Protein AF-A0A3F2RIW7-F1 (afdb_monomer)

Organism: NCBI:txid325452

Structure (mmCIF, N/CA/C/O backbone):
data_AF-A0A3F2RIW7-F1
#
_entry.id   AF-A0A3F2RIW7-F1
#
loop_
_atom_site.group_PDB
_atom_site.id
_atom_site.type_symbol
_atom_site.label_atom_id
_atom_site.label_alt_id
_atom_site.label_comp_id
_atom_site.label_asym_id
_atom_site.label_entity_id
_atom_site.label_seq_id
_atom_site.pdbx_PDB_ins_code
_atom_site.Cartn_x
_atom_site.Cartn_y
_atom_site.Cartn_z
_atom_site.occupancy
_atom_site.B_iso_or_equiv
_atom_site.auth_seq_id
_atom_site.auth_comp_id
_atom_site.auth_asym_id
_atom_site.auth_atom_id
_atom_site.pdbx_PDB_model_num
ATOM 1 N N . MET A 1 1 ? 2.172 9.111 -13.128 1.00 48.22 1 MET A N 1
ATOM 2 C CA . MET A 1 1 ? 3.195 8.262 -13.789 1.00 48.22 1 MET A CA 1
ATOM 3 C C . MET A 1 1 ? 4.403 8.129 -12.862 1.00 48.22 1 MET A C 1
ATOM 5 O O . MET A 1 1 ? 5.043 9.140 -12.572 1.00 48.22 1 MET A O 1
ATOM 9 N N . LEU A 1 2 ? 4.652 6.914 -12.358 1.00 62.09 2 LEU A N 1
ATOM 10 C CA . LEU A 1 2 ? 5.821 6.535 -11.547 1.00 62.09 2 LEU A CA 1
ATOM 11 C C . LEU A 1 2 ? 7.125 6.815 -12.319 1.00 62.09 2 LEU A C 1
ATOM 13 O O . LEU A 1 2 ? 7.315 6.278 -13.413 1.00 62.09 2 LEU A O 1
ATOM 17 N N . ALA A 1 3 ? 8.012 7.653 -11.780 1.00 77.06 3 ALA A N 1
ATOM 18 C CA . ALA A 1 3 ? 9.343 7.867 -12.361 1.00 77.06 3 ALA A CA 1
ATOM 19 C C . ALA A 1 3 ? 10.315 6.782 -11.862 1.00 77.06 3 ALA A C 1
ATOM 21 O O . ALA A 1 3 ? 10.030 6.106 -10.877 1.00 77.06 3 ALA A O 1
ATOM 22 N N . THR A 1 4 ? 11.472 6.592 -12.499 1.00 77.19 4 THR A N 1
ATOM 23 C CA . THR A 1 4 ? 12.489 5.642 -12.004 1.00 77.19 4 THR A CA 1
ATOM 24 C C . THR A 1 4 ? 13.854 6.298 -11.890 1.00 77.19 4 THR A C 1
ATOM 26 O O . THR A 1 4 ? 14.249 7.040 -12.787 1.00 77.19 4 THR A O 1
ATOM 29 N N . ARG A 1 5 ? 14.608 5.961 -10.841 1.00 82.31 5 ARG A N 1
ATOM 30 C CA . ARG A 1 5 ? 16.007 6.364 -10.649 1.00 82.31 5 ARG A CA 1
ATOM 31 C C . ARG A 1 5 ? 16.889 5.123 -10.582 1.00 82.31 5 ARG A C 1
ATOM 33 O O . ARG A 1 5 ? 16.533 4.141 -9.937 1.00 82.31 5 ARG A O 1
ATOM 40 N N . LYS A 1 6 ? 18.061 5.156 -11.218 1.00 74.44 6 LYS A N 1
ATOM 41 C CA . LYS A 1 6 ? 19.091 4.133 -10.996 1.00 74.44 6 LYS A CA 1
ATOM 42 C C . LYS A 1 6 ? 20.017 4.572 -9.871 1.00 74.44 6 LYS A C 1
ATOM 44 O O . LYS A 1 6 ? 20.539 5.681 -9.908 1.00 74.44 6 LYS A O 1
ATOM 49 N N . VAL A 1 7 ? 20.222 3.696 -8.894 1.00 72.19 7 VAL A N 1
ATOM 50 C CA . VAL A 1 7 ? 21.162 3.900 -7.787 1.00 72.19 7 VAL A CA 1
ATOM 51 C C . VAL A 1 7 ? 22.065 2.679 -7.734 1.00 72.19 7 VAL A C 1
ATOM 53 O O . VAL A 1 7 ? 21.609 1.583 -7.403 1.00 72.19 7 VAL A O 1
ATOM 56 N N . ALA A 1 8 ? 23.335 2.857 -8.104 1.00 73.69 8 ALA A N 1
ATOM 57 C CA . ALA A 1 8 ? 24.269 1.755 -8.338 1.00 73.69 8 ALA A CA 1
ATOM 58 C C . ALA A 1 8 ? 23.669 0.696 -9.296 1.00 73.69 8 ALA A C 1
ATOM 60 O O . ALA A 1 8 ? 23.269 1.026 -10.413 1.00 73.69 8 ALA A O 1
ATOM 61 N N . SER A 1 9 ? 23.574 -0.567 -8.870 1.00 72.00 9 SER A N 1
ATOM 62 C CA . SER A 1 9 ? 22.982 -1.675 -9.638 1.00 72.00 9 SER A CA 1
ATOM 63 C C . SER A 1 9 ? 21.458 -1.811 -9.471 1.00 72.00 9 SER A C 1
ATOM 65 O O . SER A 1 9 ? 20.838 -2.686 -10.086 1.00 72.00 9 SER A O 1
ATOM 67 N N . HIS A 1 10 ? 20.830 -0.950 -8.666 1.00 75.00 10 HIS A N 1
ATOM 68 C CA . HIS A 1 10 ? 19.411 -1.026 -8.332 1.00 75.00 10 HIS A CA 1
ATOM 69 C C . HIS A 1 10 ? 18.567 -0.013 -9.111 1.00 75.00 10 HIS A C 1
ATOM 71 O O . HIS A 1 10 ? 19.035 1.040 -9.547 1.00 75.00 10 HIS A O 1
ATOM 77 N N . THR A 1 11 ? 17.297 -0.362 -9.310 1.00 80.50 11 THR A N 1
ATOM 78 C CA . THR A 1 11 ? 16.272 0.527 -9.866 1.00 80.50 11 THR A CA 1
ATOM 79 C C . THR A 1 11 ? 15.279 0.855 -8.764 1.00 80.50 11 THR A C 1
ATOM 81 O O . THR A 1 11 ? 14.627 -0.045 -8.226 1.00 80.50 11 THR A O 1
ATOM 84 N N . ASP A 1 12 ? 15.193 2.141 -8.452 1.00 85.25 12 ASP A N 1
ATOM 85 C CA . ASP A 1 12 ? 14.230 2.710 -7.528 1.00 85.25 12 ASP A CA 1
ATOM 86 C C . ASP A 1 12 ? 13.072 3.308 -8.332 1.00 85.25 12 ASP A C 1
ATOM 88 O O . ASP A 1 12 ? 13.264 3.868 -9.415 1.00 85.25 12 ASP A O 1
ATOM 92 N N . TYR A 1 13 ? 11.873 3.200 -7.782 1.00 87.31 13 TYR A N 1
ATOM 93 C CA . TYR A 1 13 ? 10.631 3.690 -8.353 1.00 87.31 13 TYR A CA 1
ATOM 94 C C . TYR A 1 13 ? 10.140 4.857 -7.495 1.00 87.31 13 TYR A C 1
ATOM 96 O O . TYR A 1 13 ? 10.080 4.742 -6.272 1.00 87.31 13 TYR A O 1
ATOM 104 N N . ALA A 1 14 ? 9.851 5.985 -8.133 1.00 87.44 14 ALA A N 1
ATOM 105 C CA . ALA A 1 14 ? 9.429 7.219 -7.492 1.00 87.44 14 ALA A CA 1
ATOM 106 C C . ALA A 1 14 ? 7.910 7.241 -7.349 1.00 87.44 14 ALA A C 1
ATOM 108 O O . ALA A 1 14 ? 7.183 7.220 -8.345 1.00 87.44 14 ALA A O 1
ATOM 109 N N . ILE A 1 15 ? 7.462 7.318 -6.108 1.00 86.69 15 ILE A N 1
ATOM 110 C CA . ILE A 1 15 ? 6.074 7.463 -5.701 1.00 86.69 15 ILE A CA 1
ATOM 111 C C . ILE A 1 15 ? 5.852 8.947 -5.422 1.00 86.69 15 ILE A C 1
ATOM 113 O O . ILE A 1 15 ? 6.612 9.537 -4.657 1.00 86.69 15 ILE A O 1
ATOM 117 N N . ARG A 1 16 ? 4.837 9.549 -6.046 1.00 84.69 16 ARG A N 1
ATOM 118 C CA . ARG A 1 16 ? 4.383 10.891 -5.664 1.00 84.69 16 ARG A CA 1
ATOM 119 C C . ARG A 1 16 ? 3.485 10.760 -4.451 1.00 84.69 16 ARG A C 1
ATOM 121 O O . ARG A 1 16 ? 2.552 9.963 -4.479 1.00 84.69 16 ARG A O 1
ATOM 128 N N . VAL A 1 17 ? 3.789 11.518 -3.412 1.00 82.69 17 VAL A N 1
ATOM 129 C CA . VAL A 1 17 ? 3.008 11.565 -2.181 1.00 82.69 17 VAL A CA 1
ATOM 130 C C . VAL A 1 17 ? 2.553 12.999 -1.989 1.00 82.69 17 VAL A C 1
ATOM 132 O O . VAL A 1 17 ? 3.378 13.909 -1.995 1.00 82.69 17 VAL A O 1
ATOM 135 N N . GLN A 1 18 ? 1.248 13.199 -1.837 1.00 79.19 18 GLN A N 1
ATOM 136 C CA . GLN A 1 18 ? 0.708 14.508 -1.498 1.00 79.19 18 GLN A CA 1
ATOM 137 C C . GLN A 1 18 ? 0.917 14.750 0.002 1.00 79.19 18 GLN A C 1
ATOM 139 O O . GLN A 1 18 ? 0.417 13.990 0.831 1.00 79.19 18 GLN A O 1
ATOM 144 N N . THR A 1 19 ? 1.694 15.774 0.349 1.00 69.81 19 THR A N 1
ATOM 145 C CA . THR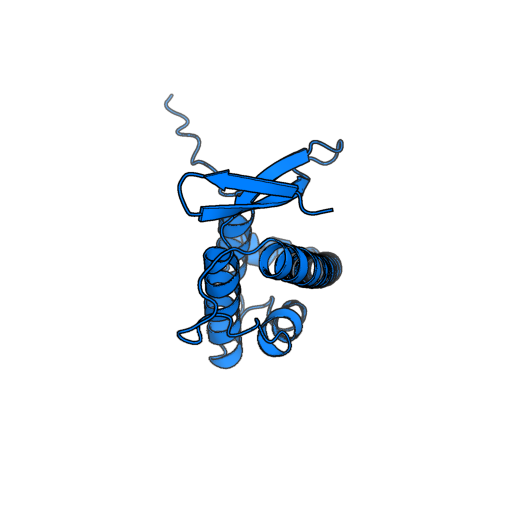 A 1 19 ? 2.145 16.036 1.725 1.00 69.81 19 THR A CA 1
ATOM 146 C C . THR A 1 19 ? 1.318 17.094 2.442 1.00 69.81 19 THR A C 1
ATOM 148 O O . THR A 1 19 ? 1.301 17.121 3.672 1.00 69.81 19 THR A O 1
ATOM 151 N N . ASP A 1 20 ? 0.579 17.929 1.711 1.00 66.44 20 ASP A N 1
ATOM 152 C CA . ASP A 1 20 ? -0.317 18.914 2.305 1.00 66.44 20 ASP A CA 1
ATOM 153 C C . ASP A 1 20 ? -1.620 19.117 1.509 1.00 66.44 20 ASP A C 1
ATOM 155 O O . ASP A 1 20 ? -1.802 18.675 0.369 1.00 66.44 20 ASP A O 1
ATOM 159 N N . ARG A 1 21 ? -2.564 19.815 2.151 1.00 60.53 21 ARG A N 1
ATOM 160 C CA . ARG A 1 21 ? -3.874 20.158 1.575 1.00 60.53 21 ARG A CA 1
ATOM 161 C C . ARG A 1 21 ? -3.797 21.213 0.465 1.00 60.53 21 ARG A C 1
ATOM 163 O O . ARG A 1 21 ? -4.809 21.461 -0.181 1.00 60.53 21 ARG A O 1
ATOM 170 N N . TYR A 1 22 ? -2.635 21.829 0.262 1.00 61.81 22 TYR A N 1
ATOM 171 C CA . TYR A 1 22 ? -2.386 22.861 -0.744 1.00 61.81 22 TYR A CA 1
ATOM 172 C C . TYR A 1 22 ? -1.719 22.301 -2.009 1.00 61.81 22 TYR A C 1
ATOM 174 O O . TYR A 1 22 ? -1.466 23.055 -2.945 1.00 61.81 22 TYR A O 1
ATOM 182 N N . GLY A 1 23 ? -1.494 20.984 -2.067 1.00 61.25 23 GLY A N 1
ATOM 183 C CA . GLY A 1 23 ? -0.936 20.310 -3.238 1.00 61.25 23 GLY A CA 1
ATOM 184 C C . GLY A 1 23 ? 0.5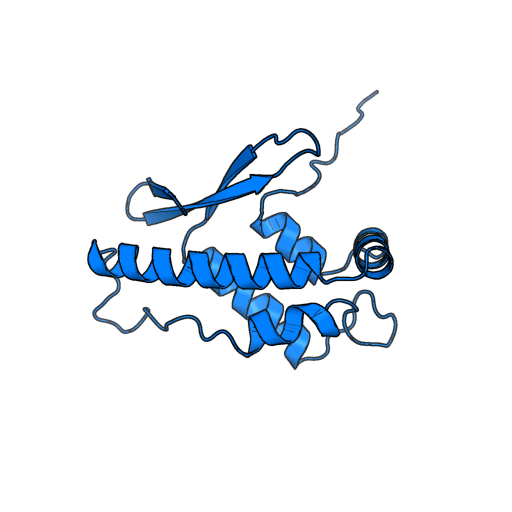88 20.214 -3.229 1.00 61.25 23 GLY A C 1
ATOM 185 O O . GLY A 1 23 ? 1.178 20.007 -4.285 1.00 61.25 23 GLY A O 1
ATOM 186 N N . GLY A 1 24 ? 1.233 20.349 -2.067 1.00 72.44 24 GLY A N 1
ATOM 187 C CA . GLY A 1 24 ? 2.628 19.964 -1.895 1.00 72.44 24 GLY A CA 1
ATOM 188 C C . GLY A 1 24 ? 2.821 18.497 -2.283 1.00 72.44 24 GLY A C 1
ATOM 189 O O . GLY A 1 24 ? 2.121 17.614 -1.783 1.00 72.44 24 GLY A O 1
ATOM 190 N N . GLU A 1 25 ? 3.750 18.239 -3.201 1.00 77.75 25 GLU A N 1
ATOM 191 C CA . GLU A 1 25 ? 4.131 16.894 -3.631 1.00 77.75 25 GLU A CA 1
ATOM 192 C C . GLU A 1 25 ? 5.557 16.597 -3.164 1.00 77.75 25 GLU A C 1
ATOM 194 O O . GLU A 1 25 ? 6.465 17.404 -3.371 1.00 77.75 25 GLU A O 1
ATOM 199 N N . ASP A 1 26 ? 5.767 15.412 -2.596 1.00 84.00 26 ASP A N 1
ATOM 200 C CA . ASP A 1 26 ? 7.097 14.854 -2.362 1.00 84.00 26 ASP A CA 1
ATOM 201 C C . ASP A 1 26 ? 7.292 13.564 -3.172 1.00 84.00 26 ASP A C 1
ATOM 203 O O . ASP A 1 26 ? 6.337 12.876 -3.556 1.00 84.00 26 ASP A O 1
ATOM 207 N N . LEU A 1 27 ? 8.550 13.241 -3.470 1.00 87.44 27 LEU A N 1
ATOM 208 C CA . LEU A 1 27 ? 8.938 12.048 -4.212 1.00 87.44 27 LEU A CA 1
ATOM 209 C C . LEU A 1 27 ? 9.635 11.050 -3.298 1.00 87.44 27 LEU A C 1
ATOM 211 O O . LEU A 1 27 ? 10.808 11.195 -2.950 1.00 87.44 27 LEU A O 1
ATOM 215 N N . VAL A 1 28 ? 8.948 9.946 -3.023 1.00 89.06 28 VAL A N 1
ATOM 216 C CA . VAL A 1 28 ? 9.509 8.843 -2.249 1.00 89.06 28 VAL A CA 1
ATOM 217 C C . VAL A 1 28 ? 10.001 7.747 -3.177 1.00 89.06 28 VAL A C 1
ATOM 219 O O . VAL A 1 28 ? 9.250 7.150 -3.945 1.00 89.06 28 VAL A O 1
ATOM 222 N N . TYR A 1 29 ? 11.295 7.458 -3.093 1.00 89.69 29 TYR A N 1
ATOM 223 C CA . TYR A 1 29 ? 11.937 6.422 -3.893 1.00 89.69 29 TYR A CA 1
ATOM 224 C C . TYR A 1 29 ? 11.929 5.088 -3.140 1.00 89.69 29 TYR A C 1
ATOM 226 O O . TYR A 1 29 ? 12.398 4.984 -2.000 1.00 89.69 29 TYR A O 1
ATOM 234 N N . ARG A 1 30 ? 11.402 4.045 -3.787 1.00 90.94 30 ARG A N 1
ATOM 235 C CA . ARG A 1 30 ? 11.338 2.681 -3.247 1.00 90.94 30 ARG A CA 1
ATOM 236 C C . ARG A 1 30 ? 11.825 1.670 -4.273 1.00 90.94 30 ARG A C 1
ATOM 238 O O . ARG A 1 30 ? 11.469 1.730 -5.444 1.00 90.94 30 ARG A O 1
ATOM 245 N N . ARG A 1 31 ? 12.628 0.700 -3.837 1.00 90.31 31 ARG A N 1
ATOM 246 C CA . ARG A 1 31 ? 12.995 -0.466 -4.660 1.00 90.31 31 ARG A CA 1
ATOM 247 C C . ARG A 1 31 ? 11.791 -1.383 -4.824 1.00 90.31 31 ARG A C 1
ATOM 249 O O . ARG A 1 31 ? 10.966 -1.459 -3.921 1.00 90.31 31 ARG A O 1
ATOM 256 N N . PHE A 1 32 ? 11.762 -2.182 -5.891 1.00 89.00 32 PHE A N 1
ATOM 257 C CA . PHE A 1 32 ? 10.726 -3.214 -6.076 1.00 89.00 32 PHE A CA 1
ATOM 258 C C . PHE A 1 32 ? 10.597 -4.147 -4.855 1.00 89.00 32 PHE A C 1
ATOM 260 O O . PHE A 1 32 ? 9.495 -4.508 -4.458 1.00 89.00 32 PHE A O 1
ATOM 267 N N . SER A 1 33 ? 11.716 -4.469 -4.194 1.00 88.56 33 SER A N 1
ATOM 268 C CA . SER A 1 33 ? 11.729 -5.277 -2.969 1.00 88.56 33 SER A CA 1
ATOM 269 C C . SER A 1 33 ? 10.953 -4.656 -1.805 1.00 88.56 33 SER A C 1
ATOM 271 O O . SER A 1 33 ? 10.410 -5.395 -0.997 1.00 88.56 33 SER A O 1
ATOM 273 N N . ALA A 1 34 ? 10.875 -3.326 -1.715 1.00 92.44 34 ALA A N 1
ATOM 274 C CA . ALA A 1 34 ? 10.099 -2.658 -0.673 1.00 92.44 34 ALA A CA 1
ATOM 275 C C . ALA A 1 34 ? 8.588 -2.825 -0.902 1.00 92.44 34 ALA A C 1
ATOM 277 O O . ALA A 1 34 ? 7.847 -2.994 0.059 1.00 92.44 34 ALA A O 1
ATOM 278 N N . PHE A 1 35 ? 8.135 -2.841 -2.161 1.00 93.56 35 PHE A N 1
ATOM 279 C CA . PHE A 1 35 ? 6.738 -3.145 -2.484 1.00 93.56 35 PHE A CA 1
ATOM 280 C C . PHE A 1 35 ? 6.399 -4.608 -2.171 1.00 93.56 35 PHE A C 1
ATOM 282 O O . PHE A 1 35 ? 5.361 -4.878 -1.579 1.00 93.56 35 PHE A O 1
ATOM 289 N N . LEU A 1 36 ? 7.306 -5.541 -2.492 1.00 91.81 36 LEU A N 1
ATOM 290 C CA . LEU A 1 36 ? 7.154 -6.950 -2.108 1.00 91.81 36 LEU A CA 1
ATOM 291 C C . LEU A 1 36 ? 7.042 -7.110 -0.587 1.00 91.81 36 LEU A C 1
ATOM 293 O O . LEU A 1 36 ? 6.170 -7.820 -0.105 1.00 91.81 36 LEU A O 1
ATOM 297 N N . GLN A 1 37 ? 7.902 -6.428 0.173 1.00 93.69 37 GLN A N 1
ATOM 298 C CA . GLN A 1 37 ? 7.854 -6.454 1.636 1.00 93.69 37 GLN A CA 1
ATOM 299 C C . GLN A 1 37 ? 6.555 -5.857 2.182 1.00 93.69 37 GLN A C 1
ATOM 301 O O . GLN A 1 37 ? 5.956 -6.447 3.078 1.00 93.69 37 GLN A O 1
ATOM 306 N N . LEU A 1 38 ? 6.103 -4.720 1.636 1.00 95.94 38 LEU A N 1
ATOM 307 C CA . LEU A 1 38 ? 4.815 -4.122 1.989 1.00 95.94 38 LEU A CA 1
ATOM 308 C C . LEU A 1 38 ? 3.682 -5.135 1.787 1.00 95.94 38 LEU A C 1
ATOM 310 O O . LEU A 1 38 ? 2.909 -5.366 2.715 1.00 95.94 38 LEU A O 1
ATOM 314 N N . GLN A 1 39 ? 3.622 -5.762 0.608 1.00 94.81 39 GLN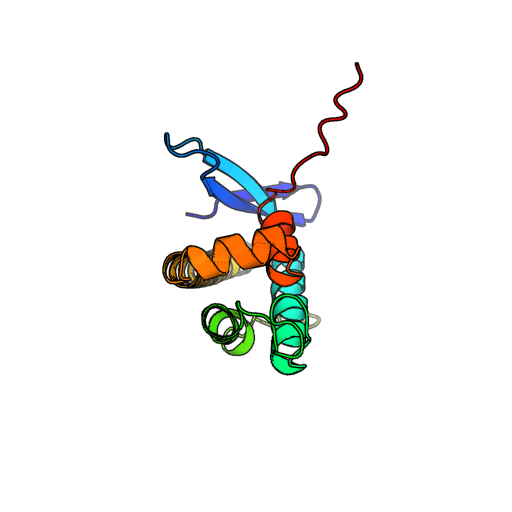 A N 1
ATOM 315 C CA . GLN A 1 39 ? 2.585 -6.736 0.289 1.00 94.81 39 GLN A CA 1
ATOM 316 C C . GLN A 1 39 ? 2.626 -7.938 1.231 1.00 94.81 39 GLN A C 1
ATOM 318 O O . GLN A 1 39 ? 1.601 -8.278 1.810 1.00 94.81 39 GLN A O 1
ATOM 323 N N . GLN A 1 40 ? 3.797 -8.536 1.448 1.00 93.50 40 GLN A N 1
ATOM 324 C CA . GLN A 1 40 ? 3.933 -9.726 2.289 1.00 93.50 40 GLN A CA 1
ATOM 325 C C . GLN A 1 40 ? 3.539 -9.455 3.742 1.00 93.50 40 GLN A C 1
ATOM 327 O O . GLN A 1 40 ? 2.847 -10.265 4.357 1.00 93.50 40 GLN A O 1
ATOM 332 N N . LEU A 1 41 ? 3.972 -8.319 4.297 1.00 95.19 41 LEU A N 1
ATOM 333 C CA . LEU A 1 41 ? 3.671 -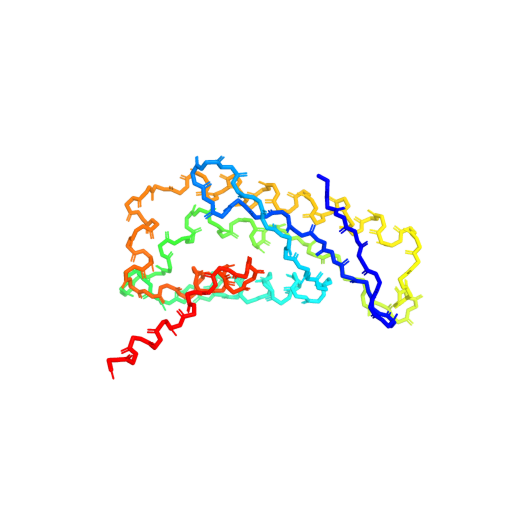7.948 5.679 1.00 95.19 41 LEU A CA 1
ATOM 334 C C . LEU A 1 41 ? 2.189 -7.616 5.866 1.00 95.19 41 LEU A C 1
ATOM 336 O O . LEU A 1 41 ? 1.591 -8.065 6.842 1.00 95.19 41 LEU A O 1
ATOM 340 N N . ALA A 1 42 ? 1.596 -6.855 4.943 1.00 95.31 42 ALA A N 1
ATOM 341 C CA . ALA A 1 42 ? 0.181 -6.504 5.008 1.00 95.31 42 ALA A CA 1
ATOM 342 C C . ALA A 1 42 ? -0.711 -7.734 4.801 1.00 95.31 42 ALA A C 1
ATOM 344 O O . ALA A 1 42 ? -1.592 -7.988 5.618 1.00 95.31 42 ALA A O 1
ATOM 345 N N . ARG A 1 43 ? -0.429 -8.541 3.771 1.00 94.56 43 ARG A N 1
ATOM 346 C CA . ARG A 1 43 ? -1.149 -9.784 3.480 1.00 94.56 43 ARG A CA 1
ATOM 347 C C . ARG A 1 43 ? -1.137 -10.730 4.676 1.00 94.56 43 ARG A C 1
ATOM 349 O O . ARG A 1 43 ? -2.204 -11.119 5.134 1.00 94.56 43 ARG A O 1
ATOM 356 N N . ARG A 1 44 ? 0.043 -11.017 5.240 1.00 93.44 44 ARG A N 1
ATOM 357 C CA . ARG A 1 44 ? 0.162 -11.862 6.438 1.00 93.44 44 ARG A CA 1
ATOM 358 C C . ARG A 1 44 ? -0.667 -11.317 7.597 1.00 93.44 44 ARG A C 1
ATOM 360 O O . ARG A 1 44 ? -1.372 -12.070 8.252 1.00 93.44 44 ARG A O 1
ATOM 367 N N . HIS A 1 45 ? -0.594 -10.010 7.846 1.00 93.94 45 HIS A N 1
ATOM 368 C CA . HIS A 1 45 ? -1.333 -9.384 8.940 1.00 93.94 45 HIS A CA 1
ATOM 369 C C . HIS A 1 45 ? -2.854 -9.555 8.801 1.00 93.94 45 HIS A C 1
ATOM 371 O O . HIS A 1 45 ? -3.534 -9.724 9.813 1.00 93.94 45 HIS A O 1
ATOM 377 N N . PHE A 1 46 ? -3.380 -9.512 7.574 1.00 93.31 46 PHE A N 1
ATOM 378 C CA . PHE A 1 46 ? -4.801 -9.728 7.315 1.00 93.31 46 PHE A CA 1
ATOM 379 C C . PHE A 1 46 ? -5.187 -11.211 7.341 1.00 93.31 46 PHE A C 1
ATOM 381 O O . PHE A 1 46 ? -6.110 -11.562 8.067 1.00 93.31 46 PHE A O 1
ATOM 388 N N . GLU A 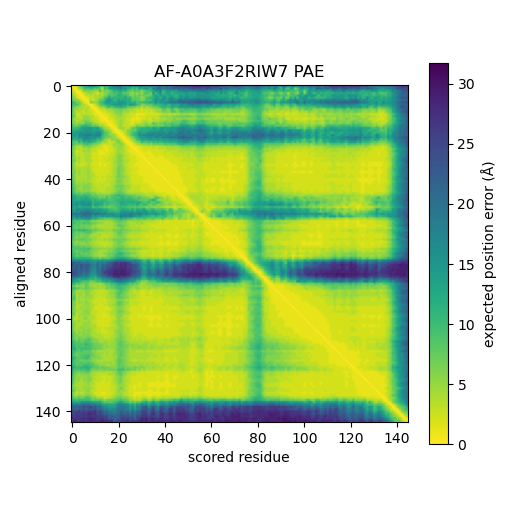1 47 ? -4.439 -12.087 6.663 1.00 90.81 47 GLU A N 1
ATOM 389 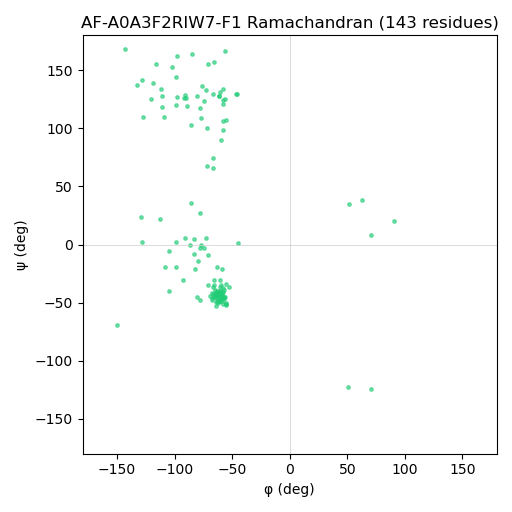C CA . GLU A 1 47 ? -4.707 -13.535 6.630 1.00 90.81 47 GLU A CA 1
ATOM 390 C C . GLU A 1 47 ? -4.648 -14.170 8.033 1.00 90.81 47 GLU A C 1
ATOM 392 O O . GLU A 1 47 ? -5.497 -14.985 8.394 1.00 90.81 47 GLU A O 1
ATOM 397 N N . GLU A 1 48 ? -3.696 -13.753 8.873 1.00 89.56 48 GLU A N 1
ATOM 398 C CA . GLU A 1 48 ? -3.580 -14.211 10.268 1.00 89.56 48 GLU A CA 1
ATOM 399 C C . GLU A 1 48 ? -4.602 -13.548 11.206 1.00 89.56 48 GLU A C 1
ATOM 401 O O . GLU A 1 48 ? -4.607 -13.824 12.405 1.00 89.56 48 GLU A O 1
ATOM 406 N N . HIS A 1 49 ? -5.458 -12.658 10.689 1.00 84.88 49 HIS A N 1
ATOM 407 C CA . HIS A 1 49 ? -6.441 -11.893 11.460 1.00 84.88 49 HIS A CA 1
ATOM 408 C C . HIS A 1 49 ? -5.815 -11.179 12.667 1.00 84.88 49 HIS A C 1
ATOM 410 O O . HIS A 1 49 ? -6.430 -11.043 13.729 1.00 84.88 49 HIS A O 1
ATOM 416 N N . ALA A 1 50 ? -4.574 -10.714 12.508 1.00 83.75 50 ALA A N 1
ATOM 417 C CA . ALA A 1 50 ? -3.787 -10.192 13.608 1.00 83.75 50 ALA A CA 1
ATOM 418 C C . ALA A 1 50 ? -4.478 -8.979 14.252 1.00 83.75 50 ALA A C 1
ATOM 420 O O . ALA A 1 50 ? -4.899 -8.023 13.589 1.00 83.75 50 ALA A O 1
ATOM 421 N N . THR A 1 51 ? -4.570 -9.001 15.579 1.00 85.81 51 THR A N 1
ATOM 422 C CA . THR A 1 51 ? -5.171 -7.914 16.349 1.00 85.81 51 THR A CA 1
ATOM 423 C C . THR A 1 51 ? -4.205 -6.724 16.429 1.00 85.81 51 THR A C 1
ATOM 425 O O . THR A 1 51 ? -2.986 -6.870 16.597 1.00 85.81 51 THR A O 1
ATOM 428 N N . CYS A 1 52 ? -4.728 -5.506 16.244 1.00 87.25 52 CYS A N 1
ATOM 429 C CA . CYS A 1 52 ? -3.957 -4.276 16.473 1.00 87.25 52 CYS A CA 1
ATOM 430 C C . CYS A 1 52 ? -4.819 -3.084 16.920 1.00 87.25 52 CYS A C 1
ATOM 432 O O . CYS A 1 52 ? -4.728 -2.676 18.069 1.00 87.25 52 CYS A O 1
ATOM 434 N N . CYS A 1 53 ? -5.666 -2.526 16.050 1.00 87.88 53 CYS A N 1
ATOM 435 C CA . CYS A 1 53 ? -6.557 -1.396 16.371 1.00 87.88 53 CYS A CA 1
ATOM 436 C C . CYS A 1 53 ? -8.033 -1.810 16.546 1.00 87.88 53 CYS A C 1
ATOM 438 O O . CYS A 1 53 ? -8.880 -1.009 16.936 1.00 87.88 53 CYS A O 1
ATOM 440 N N . GLY A 1 54 ? -8.368 -3.076 16.294 1.00 80.75 54 GLY A N 1
ATOM 441 C CA . GLY A 1 54 ? -9.710 -3.615 16.530 1.00 80.75 54 GLY A CA 1
ATOM 442 C C . GLY A 1 54 ? -10.019 -3.944 17.995 1.00 80.75 54 GLY A C 1
ATOM 443 O O . GLY A 1 54 ? -11.146 -4.335 18.290 1.00 80.75 54 GLY A O 1
ATOM 444 N N . GLY A 1 55 ? -9.055 -3.788 18.913 1.00 78.62 55 GLY A N 1
ATOM 445 C CA . GLY A 1 55 ? -9.122 -4.405 20.242 1.00 78.62 55 GLY A CA 1
ATOM 446 C C . GLY A 1 55 ? -8.935 -5.917 20.109 1.00 78.62 55 GLY A C 1
ATOM 447 O O . GLY A 1 55 ? -7.980 -6.349 19.468 1.00 78.62 55 GLY A O 1
ATOM 448 N N . ASP A 1 56 ? -9.890 -6.696 20.617 1.00 77.19 56 ASP A N 1
ATOM 449 C CA . ASP A 1 56 ? -9.925 -8.163 20.467 1.00 77.19 56 ASP A CA 1
ATOM 450 C C . ASP A 1 56 ? -10.338 -8.620 19.055 1.00 77.19 56 ASP A C 1
ATOM 452 O O . ASP A 1 56 ? -10.386 -9.811 18.757 1.00 77.19 56 ASP A O 1
ATOM 456 N N . LYS A 1 57 ? -10.661 -7.667 18.174 1.00 76.38 57 LYS A N 1
ATOM 457 C CA . LYS A 1 57 ? -10.992 -7.899 16.764 1.00 76.38 57 LYS A CA 1
ATOM 458 C C . LYS A 1 57 ? -9.774 -7.639 15.870 1.00 76.38 57 LYS A C 1
ATOM 460 O O . LYS A 1 57 ? -8.826 -6.950 16.261 1.00 76.38 57 LYS A O 1
ATOM 465 N N . SER A 1 58 ? -9.829 -8.155 14.644 1.00 87.50 58 SER A N 1
ATOM 466 C CA . SER A 1 58 ? -8.827 -7.910 13.602 1.00 87.50 58 SER A CA 1
ATOM 467 C C . SER A 1 58 ? -8.641 -6.410 13.313 1.00 87.50 58 SER A C 1
ATOM 469 O O . SER A 1 58 ? -9.417 -5.552 13.748 1.00 87.50 58 SER A O 1
ATOM 471 N N . CYS A 1 59 ? -7.566 -6.070 12.599 1.00 92.56 59 CYS A N 1
ATOM 472 C CA . CYS A 1 59 ? -7.286 -4.704 12.156 1.00 92.56 59 CYS A CA 1
ATOM 473 C C . CYS A 1 59 ? -8.526 -4.018 11.546 1.00 92.56 59 CYS A C 1
ATOM 475 O O . CYS A 1 59 ? -9.134 -4.543 10.618 1.00 92.56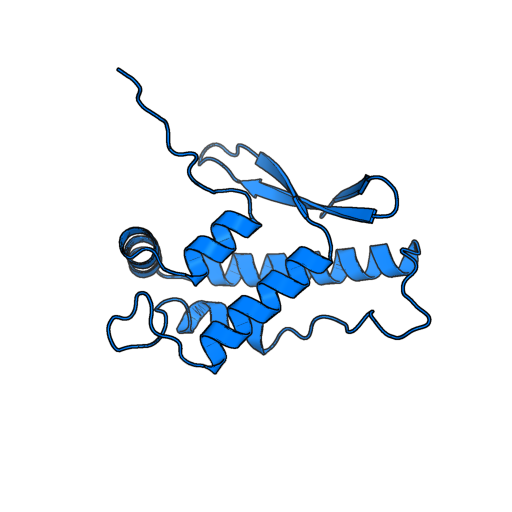 59 CYS A O 1
ATOM 477 N N . LEU A 1 60 ? -8.859 -2.802 11.998 1.00 92.94 60 LEU A N 1
ATOM 478 C CA . LEU A 1 60 ? -10.007 -2.044 11.474 1.00 92.94 60 LEU A CA 1
ATOM 479 C C . LEU A 1 60 ? -9.872 -1.682 9.986 1.00 92.94 60 LEU A C 1
ATOM 481 O O . LEU A 1 60 ? -10.872 -1.370 9.350 1.00 92.94 60 LEU A O 1
ATOM 485 N N . LEU A 1 61 ? -8.651 -1.713 9.441 1.00 94.12 61 LEU A N 1
ATOM 486 C CA . LEU A 1 61 ? -8.395 -1.484 8.017 1.00 94.12 61 LEU A CA 1
ATOM 487 C C . LEU A 1 61 ? -8.608 -2.736 7.158 1.00 94.12 61 LEU A C 1
ATOM 489 O O . LEU A 1 61 ? -8.572 -2.615 5.937 1.00 94.12 61 LEU A O 1
ATOM 493 N N . ALA A 1 62 ? -8.828 -3.915 7.752 1.00 93.25 62 ALA A N 1
ATOM 494 C CA . ALA A 1 62 ? -9.014 -5.157 6.998 1.00 93.25 62 ALA A CA 1
ATOM 495 C C . ALA A 1 62 ? -10.173 -5.036 6.000 1.00 93.25 62 ALA A C 1
ATOM 497 O O . ALA A 1 62 ? -9.990 -5.276 4.813 1.00 93.25 62 ALA A O 1
ATOM 498 N N . SER A 1 63 ? -11.319 -4.502 6.436 1.00 90.75 63 SER A N 1
ATOM 499 C CA . SER A 1 63 ? -12.500 -4.327 5.578 1.00 90.75 63 SER A CA 1
ATOM 500 C C . SER A 1 63 ? -12.271 -3.455 4.339 1.00 90.75 63 SER A C 1
ATOM 502 O O . SER A 1 63 ? -13.048 -3.539 3.392 1.00 90.75 63 SER A O 1
ATOM 504 N N . CYS A 1 64 ? -11.239 -2.608 4.350 1.00 93.62 64 CYS A N 1
ATOM 505 C CA . CYS A 1 64 ? -10.942 -1.684 3.260 1.00 93.62 64 CYS A CA 1
ATOM 506 C C . CYS A 1 64 ? -9.744 -2.144 2.424 1.00 93.62 64 CYS A C 1
ATOM 508 O O . CYS A 1 64 ? -9.757 -2.002 1.207 1.00 93.62 64 CYS A O 1
ATOM 510 N N . LEU A 1 65 ? -8.703 -2.677 3.070 1.00 95.56 65 LEU A N 1
ATOM 511 C CA . LEU A 1 65 ? -7.400 -2.900 2.443 1.00 95.56 65 LEU A CA 1
ATOM 512 C C . LEU A 1 65 ? -7.084 -4.369 2.177 1.00 95.56 65 LEU A C 1
ATOM 514 O O . LEU A 1 65 ? -6.205 -4.645 1.368 1.00 95.56 65 LEU A O 1
ATOM 518 N N . GLU A 1 66 ? -7.759 -5.311 2.836 1.00 94.69 66 GLU A N 1
ATOM 519 C CA . GLU A 1 66 ? -7.410 -6.732 2.760 1.00 94.69 66 GLU A CA 1
ATOM 520 C C . GLU A 1 66 ? -7.385 -7.237 1.318 1.00 94.69 66 GLU A C 1
ATOM 522 O O . GLU A 1 66 ? -6.365 -7.768 0.886 1.00 94.69 66 GLU A O 1
ATOM 527 N N . ARG A 1 67 ? -8.441 -6.970 0.542 1.00 93.81 67 ARG A N 1
ATOM 528 C CA . ARG A 1 67 ? -8.521 -7.376 -0.870 1.00 93.81 67 ARG A CA 1
ATOM 529 C C . ARG A 1 67 ? -7.379 -6.824 -1.715 1.00 93.81 67 ARG A C 1
ATOM 531 O O . ARG A 1 67 ?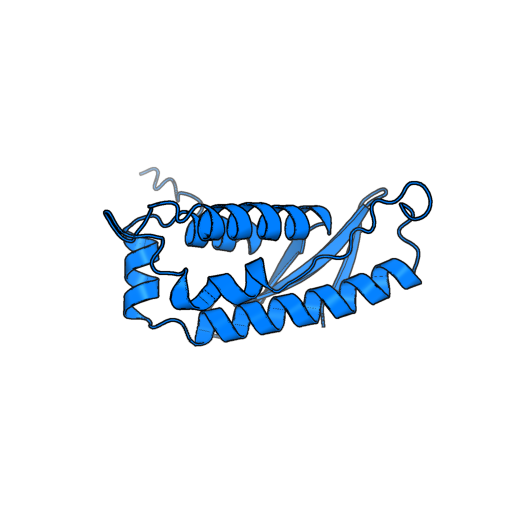 -6.785 -7.571 -2.478 1.00 93.81 67 ARG A O 1
ATOM 538 N N . VAL A 1 68 ? -6.986 -5.564 -1.509 1.00 95.69 68 VAL A N 1
ATOM 539 C CA . VAL A 1 68 ? -5.853 -4.962 -2.238 1.00 95.69 68 VAL A CA 1
ATOM 540 C C . VAL A 1 68 ? -4.568 -5.769 -2.024 1.00 95.69 68 VAL A C 1
ATOM 542 O O . VAL A 1 68 ? -3.784 -5.934 -2.951 1.00 95.69 68 VAL A O 1
ATOM 545 N N . PHE A 1 69 ? -4.334 -6.305 -0.825 1.00 94.94 69 PHE A N 1
ATOM 546 C CA . PHE A 1 69 ? -3.104 -7.042 -0.514 1.00 94.94 69 PHE A CA 1
ATOM 547 C C . PHE A 1 69 ? -3.193 -8.557 -0.731 1.00 94.94 69 PHE A C 1
ATOM 549 O O . PHE A 1 69 ? -2.173 -9.184 -1.035 1.00 94.94 69 PHE A O 1
ATOM 556 N N . VAL A 1 70 ? -4.378 -9.141 -0.551 1.00 92.00 70 VAL A N 1
ATOM 557 C CA . VAL A 1 70 ? -4.633 -10.579 -0.706 1.00 92.00 70 VAL A CA 1
ATOM 558 C C . VAL A 1 70 ? -4.813 -10.941 -2.177 1.00 92.00 70 VAL A C 1
ATOM 560 O O . VAL A 1 70 ? -4.184 -11.895 -2.633 1.00 92.00 70 VAL A O 1
ATOM 563 N N . ASP A 1 71 ? -5.589 -10.150 -2.921 1.00 91.56 71 ASP A N 1
ATOM 564 C CA . ASP A 1 71 ? -5.933 -10.438 -4.318 1.00 91.56 71 ASP A CA 1
ATOM 565 C C . ASP A 1 71 ? -4.822 -9.989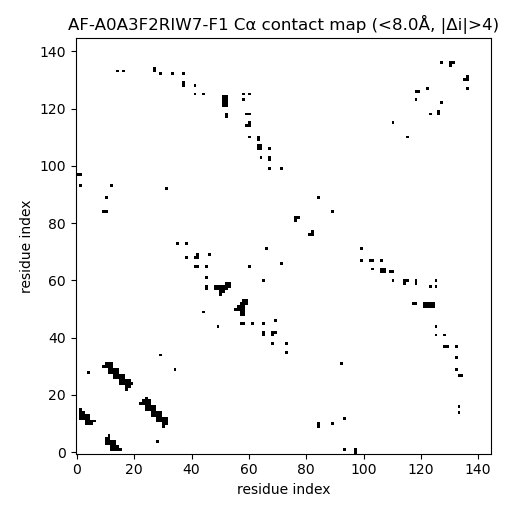 -5.285 1.00 91.56 71 ASP A C 1
ATOM 567 O O . ASP A 1 71 ? -4.713 -10.504 -6.399 1.00 91.56 71 ASP A O 1
ATOM 571 N N . THR A 1 72 ? -3.946 -9.064 -4.865 1.00 90.94 72 THR A N 1
ATOM 572 C CA . THR A 1 72 ? -2.793 -8.656 -5.679 1.00 90.94 72 THR A CA 1
ATOM 573 C C . THR A 1 72 ? -1.678 -9.696 -5.617 1.00 90.94 72 THR A C 1
ATOM 575 O O . THR A 1 72 ? -0.922 -9.798 -4.642 1.00 90.94 72 THR A O 1
ATOM 578 N N . GLU A 1 73 ? -1.483 -10.397 -6.728 1.00 87.88 73 GLU A N 1
ATOM 579 C CA . GLU A 1 73 ? -0.331 -11.267 -6.936 1.00 87.88 73 GLU A CA 1
ATOM 580 C C . GLU A 1 73 ? 0.859 -10.472 -7.477 1.00 87.88 73 GLU A C 1
ATOM 582 O O . GLU A 1 73 ? 0.946 -10.130 -8.658 1.00 87.88 73 GLU A O 1
ATOM 587 N N . PHE A 1 74 ? 1.824 -10.182 -6.603 1.00 85.19 74 PHE A N 1
ATOM 588 C CA . PHE A 1 74 ? 3.079 -9.602 -7.059 1.00 85.19 74 PHE A CA 1
ATOM 589 C C . PHE A 1 74 ? 3.835 -10.616 -7.921 1.00 85.19 74 PHE A C 1
ATOM 591 O O . PHE A 1 74 ? 4.062 -11.748 -7.483 1.00 85.19 74 PHE A O 1
ATOM 598 N N . PRO A 1 75 ? 4.291 -10.223 -9.120 1.00 75.50 75 PRO A N 1
ATOM 599 C CA . PRO A 1 75 ? 4.936 -11.154 -10.023 1.00 75.50 75 PRO A CA 1
ATOM 600 C C . PRO A 1 75 ? 6.204 -11.711 -9.368 1.00 75.50 75 PRO A C 1
ATOM 602 O O . PRO A 1 75 ? 7.076 -10.954 -8.921 1.00 75.50 75 PRO A O 1
ATOM 605 N N . VAL A 1 76 ? 6.322 -13.044 -9.334 1.00 64.94 76 VAL A N 1
ATOM 606 C CA . VAL A 1 76 ? 7.494 -13.780 -8.830 1.00 64.94 76 VAL A CA 1
ATOM 607 C C . VAL A 1 76 ? 8.645 -13.620 -9.827 1.00 64.94 76 VAL A C 1
ATOM 609 O O . VAL A 1 76 ? 9.096 -14.548 -10.488 1.00 64.94 76 VAL A O 1
ATOM 612 N N . MET A 1 77 ? 9.162 -12.401 -9.957 1.00 56.62 77 MET A N 1
ATOM 613 C CA . MET A 1 77 ? 10.273 -12.068 -10.852 1.00 56.62 77 MET A CA 1
ATOM 614 C C . MET A 1 77 ? 11.636 -12.491 -10.268 1.00 56.62 77 MET A C 1
ATOM 616 O O . MET A 1 77 ? 12.659 -11.870 -10.554 1.00 56.62 77 MET A O 1
ATOM 620 N N . GLN A 1 78 ? 11.648 -13.520 -9.411 1.00 48.88 78 GLN A N 1
ATOM 621 C CA . GLN A 1 78 ? 12.828 -14.093 -8.748 1.00 48.88 78 GLN A CA 1
ATOM 622 C C . GLN A 1 78 ? 13.147 -15.525 -9.226 1.00 48.88 78 GLN A C 1
ATOM 624 O O . GLN A 1 78 ? 13.844 -16.277 -8.549 1.00 48.88 78 GLN A O 1
ATOM 629 N N . GLY A 1 79 ? 12.684 -15.923 -10.414 1.00 42.34 79 GLY A N 1
ATOM 630 C CA . GLY A 1 79 ? 13.195 -17.118 -11.088 1.00 42.34 79 GLY A CA 1
ATOM 631 C C . GLY A 1 79 ? 14.606 -16.868 -11.636 1.00 42.34 79 GLY A C 1
ATOM 632 O O . GLY A 1 79 ? 14.840 -15.845 -12.279 1.00 42.34 79 GLY A O 1
ATOM 633 N N . ARG A 1 80 ? 15.529 -17.808 -11.388 1.00 43.94 80 ARG A N 1
ATOM 634 C CA . ARG A 1 80 ? 17.001 -17.810 -11.597 1.00 43.94 80 ARG A CA 1
ATOM 635 C C . ARG A 1 80 ? 17.578 -17.272 -12.929 1.00 43.94 80 ARG A C 1
ATOM 637 O O . ARG A 1 80 ? 18.793 -17.250 -13.075 1.00 43.94 80 ARG A O 1
ATOM 644 N N . PHE A 1 81 ? 16.768 -16.792 -13.870 1.00 42.31 81 PHE A N 1
ATOM 645 C CA . PHE A 1 81 ? 17.209 -16.301 -15.181 1.00 42.31 81 PHE A CA 1
ATOM 646 C C . PHE A 1 81 ? 16.710 -14.892 -15.566 1.00 42.31 81 PHE A C 1
ATOM 648 O O . PHE A 1 81 ? 17.074 -14.399 -16.630 1.00 42.31 81 PHE A O 1
ATOM 655 N N . LEU A 1 82 ? 15.959 -14.186 -14.704 1.00 48.62 82 LEU A N 1
ATOM 656 C CA . LEU A 1 82 ? 15.394 -12.852 -15.011 1.00 48.62 82 LEU A CA 1
ATOM 657 C C . LEU A 1 82 ? 15.673 -11.774 -13.942 1.00 48.62 82 LEU A C 1
ATOM 659 O O . LEU A 1 82 ? 15.004 -10.748 -13.875 1.00 48.62 82 LEU A O 1
ATOM 663 N N . GLY A 1 83 ? 16.731 -11.951 -13.144 1.00 51.62 83 GLY A N 1
ATOM 664 C CA . GLY A 1 83 ? 17.192 -10.973 -12.143 1.00 51.62 83 GLY A CA 1
ATOM 665 C C . GLY A 1 83 ? 17.868 -9.711 -12.707 1.00 51.62 83 GLY A C 1
ATOM 666 O O . GLY A 1 83 ? 18.384 -8.897 -11.943 1.00 51.62 83 GLY A O 1
ATOM 667 N N . LYS A 1 84 ? 17.899 -9.522 -14.032 1.00 63.59 84 LYS A N 1
ATOM 668 C CA . LYS A 1 84 ? 18.458 -8.314 -14.655 1.00 63.59 84 LYS A CA 1
ATOM 669 C C . LYS A 1 84 ? 17.347 -7.278 -14.819 1.00 63.59 84 LYS A C 1
ATOM 671 O O . LYS A 1 84 ? 16.335 -7.562 -15.450 1.00 63.59 84 LYS A O 1
ATOM 676 N N . ASN A 1 85 ? 17.560 -6.064 -14.300 1.00 70.19 85 ASN A N 1
ATOM 677 C CA . ASN A 1 85 ? 16.709 -4.887 -14.537 1.00 70.19 85 ASN A CA 1
ATOM 678 C C . ASN A 1 85 ? 16.786 -4.451 -16.017 1.00 70.19 85 ASN A C 1
ATOM 680 O O . ASN A 1 85 ? 17.341 -3.400 -16.347 1.00 70.19 85 ASN A O 1
ATOM 684 N N . SER A 1 86 ? 16.288 -5.293 -16.925 1.00 77.50 86 SER A N 1
ATOM 685 C CA . SER A 1 86 ? 16.147 -4.964 -18.338 1.00 77.50 86 SER A CA 1
ATOM 686 C C . SER A 1 86 ? 15.111 -3.850 -18.498 1.00 77.50 86 SER A C 1
ATOM 688 O O . SER A 1 86 ? 14.246 -3.657 -17.642 1.00 77.50 86 SER A O 1
ATOM 690 N N . LYS A 1 87 ? 15.183 -3.103 -19.604 1.00 80.00 87 LYS A N 1
ATOM 691 C CA . LYS A 1 87 ? 14.219 -2.025 -19.878 1.00 80.00 87 LYS A CA 1
ATOM 692 C C . LYS A 1 87 ? 12.774 -2.545 -19.891 1.00 80.00 87 LYS A C 1
ATOM 694 O O . LYS A 1 87 ? 11.897 -1.883 -19.348 1.00 80.00 87 LYS A O 1
ATOM 699 N N . THR A 1 88 ? 12.548 -3.735 -20.452 1.00 82.25 88 THR A N 1
ATOM 700 C CA . THR A 1 88 ? 11.231 -4.386 -20.499 1.00 82.25 88 THR A CA 1
ATOM 701 C C . THR A 1 88 ? 10.718 -4.719 -19.100 1.00 82.25 88 THR A C 1
ATOM 703 O O . THR A 1 88 ? 9.631 -4.280 -18.744 1.00 82.25 88 THR A O 1
ATOM 706 N N . VAL A 1 89 ? 11.540 -5.367 -18.265 1.00 82.12 89 VAL A N 1
ATOM 707 C CA . VAL A 1 89 ? 11.172 -5.718 -16.881 1.00 82.12 89 VAL A CA 1
ATOM 708 C C . VAL A 1 89 ? 10.861 -4.469 -16.056 1.00 82.12 89 VAL A C 1
ATOM 710 O O . VAL A 1 89 ? 9.901 -4.446 -15.292 1.00 82.12 89 VAL A O 1
ATOM 713 N N . VAL A 1 90 ? 11.653 -3.401 -16.205 1.00 83.12 90 VAL A N 1
ATOM 714 C CA . VAL A 1 90 ? 11.390 -2.133 -15.508 1.00 83.12 90 VAL A CA 1
ATOM 715 C C . VAL A 1 90 ? 10.068 -1.520 -15.973 1.00 83.12 90 VAL A C 1
ATOM 717 O O . VAL A 1 90 ? 9.296 -1.066 -15.134 1.00 83.12 90 VAL A O 1
ATOM 720 N N . ARG A 1 91 ? 9.770 -1.537 -17.278 1.00 84.50 91 ARG A N 1
ATOM 721 C CA . ARG A 1 91 ? 8.506 -1.018 -17.822 1.00 84.50 91 ARG A CA 1
ATOM 722 C C . ARG A 1 91 ? 7.294 -1.799 -17.309 1.00 84.50 91 ARG A C 1
ATOM 724 O O . ARG A 1 91 ? 6.325 -1.178 -16.884 1.00 84.50 91 ARG A O 1
ATOM 731 N N . GLU A 1 92 ? 7.354 -3.127 -17.322 1.00 85.81 92 GLU A N 1
ATOM 732 C CA . GLU A 1 92 ? 6.289 -3.992 -16.795 1.00 85.81 92 GLU A CA 1
ATOM 733 C C . GLU A 1 92 ? 6.051 -3.732 -15.307 1.00 85.81 92 GLU A C 1
ATOM 735 O O . GLU A 1 92 ? 4.914 -3.531 -14.886 1.00 85.81 92 GLU A O 1
ATOM 740 N N . ARG A 1 93 ? 7.131 -3.627 -14.521 1.00 87.81 93 ARG A N 1
ATOM 741 C CA . ARG A 1 93 ? 7.040 -3.258 -13.104 1.00 87.81 93 ARG A CA 1
ATOM 742 C C . ARG A 1 93 ? 6.423 -1.881 -12.916 1.00 87.81 93 ARG A C 1
ATOM 744 O O . ARG A 1 93 ? 5.577 -1.737 -12.052 1.00 87.81 93 ARG A O 1
ATOM 751 N N . VAL A 1 94 ? 6.799 -0.878 -13.708 1.00 88.50 94 VAL A N 1
ATOM 752 C CA . VAL A 1 94 ? 6.189 0.459 -13.621 1.00 88.50 94 VAL A CA 1
ATOM 753 C C . VAL A 1 94 ? 4.679 0.382 -13.845 1.00 88.50 94 VAL A C 1
ATOM 755 O O . VAL A 1 94 ? 3.935 0.985 -13.078 1.00 88.50 94 VAL A O 1
ATOM 758 N N . LEU A 1 95 ? 4.210 -0.348 -14.859 1.00 89.19 95 LEU A N 1
ATOM 759 C CA . LEU A 1 95 ? 2.774 -0.488 -15.124 1.00 89.19 95 LEU A CA 1
ATOM 760 C C . LEU A 1 95 ? 2.055 -1.175 -13.960 1.00 89.19 95 LEU A C 1
ATOM 762 O O . LEU A 1 95 ? 1.092 -0.624 -13.433 1.00 89.19 95 LEU A O 1
ATOM 766 N N . PHE A 1 96 ? 2.580 -2.316 -13.516 1.00 91.38 96 PHE A N 1
ATOM 767 C CA . PHE A 1 96 ? 2.034 -3.069 -12.390 1.00 91.38 96 PHE A CA 1
ATOM 768 C C . PHE A 1 96 ? 1.992 -2.235 -11.100 1.00 91.38 96 PHE A C 1
ATOM 770 O O . PHE A 1 96 ? 0.959 -2.144 -10.448 1.00 91.38 96 PHE A O 1
ATOM 777 N N . LEU A 1 97 ? 3.099 -1.571 -10.753 1.00 92.81 97 LEU A N 1
ATOM 778 C CA . LEU A 1 97 ? 3.196 -0.763 -9.540 1.00 92.81 97 LEU A CA 1
ATOM 779 C C . LEU A 1 97 ? 2.274 0.461 -9.580 1.00 92.81 97 LEU A C 1
ATOM 781 O O . LEU A 1 97 ? 1.747 0.833 -8.540 1.00 92.81 97 LEU A O 1
ATOM 785 N N . ASN A 1 98 ? 2.066 1.085 -10.747 1.00 91.81 98 ASN A N 1
ATOM 786 C CA . ASN A 1 98 ? 1.083 2.168 -10.863 1.00 91.81 98 ASN A CA 1
ATOM 787 C C . ASN A 1 98 ? -0.338 1.649 -10.610 1.00 91.81 98 ASN A C 1
ATOM 789 O O . ASN A 1 98 ? -1.071 2.298 -9.877 1.00 91.81 98 ASN A O 1
ATOM 793 N N . ALA A 1 99 ? -0.716 0.503 -11.189 1.00 93.12 99 ALA A N 1
ATOM 794 C CA . ALA A 1 99 ? -2.042 -0.081 -10.977 1.00 93.12 99 ALA A CA 1
ATOM 795 C C . ALA A 1 99 ? -2.271 -0.419 -9.495 1.00 93.12 99 ALA A C 1
ATOM 797 O O . ALA A 1 99 ? -3.238 0.046 -8.904 1.00 93.12 99 ALA A O 1
ATOM 798 N N . PHE A 1 100 ? -1.310 -1.103 -8.868 1.00 94.62 100 PHE A N 1
ATOM 799 C CA . PHE A 1 100 ? -1.352 -1.409 -7.438 1.00 94.62 100 PHE A CA 1
ATOM 800 C C . PHE A 1 100 ? -1.476 -0.150 -6.561 1.00 94.62 100 PHE A C 1
ATOM 802 O O . PHE A 1 100 ? -2.267 -0.122 -5.623 1.00 94.62 100 PHE A O 1
ATOM 809 N N . LEU A 1 101 ? -0.702 0.904 -6.850 1.00 94.62 101 LEU A N 1
ATOM 810 C CA . LEU A 1 101 ? -0.763 2.148 -6.076 1.00 94.62 101 LEU A CA 1
ATOM 811 C C . LEU A 1 101 ? -2.101 2.875 -6.243 1.00 94.62 101 LEU A C 1
ATOM 813 O O . LEU A 1 101 ? -2.583 3.430 -5.262 1.00 94.62 101 LEU A O 1
ATOM 817 N N . LEU A 1 102 ? -2.693 2.854 -7.441 1.00 93.81 102 LEU A N 1
ATOM 818 C CA . LEU A 1 102 ? -4.016 3.434 -7.693 1.00 93.81 102 LEU A CA 1
ATOM 819 C C . LEU A 1 102 ? -5.111 2.684 -6.929 1.00 93.81 102 LEU A C 1
ATOM 821 O O . LEU A 1 102 ? -5.945 3.314 -6.290 1.00 93.81 102 LEU A O 1
ATOM 825 N N . GLU A 1 103 ? -5.088 1.350 -6.943 1.00 95.56 103 GLU A N 1
ATOM 826 C CA . GLU A 1 103 ? -6.046 0.539 -6.180 1.00 95.56 103 GLU A CA 1
ATOM 827 C C . GLU A 1 103 ? -5.898 0.755 -4.668 1.00 95.56 103 GLU A C 1
ATOM 829 O O . GLU A 1 103 ? -6.892 0.882 -3.950 1.00 95.56 103 GLU A O 1
ATOM 834 N N . LEU A 1 104 ? -4.658 0.846 -4.178 1.00 95.56 104 LEU A N 1
ATOM 835 C CA . LEU A 1 104 ? -4.380 1.141 -2.776 1.00 95.56 104 LEU A CA 1
ATOM 836 C C . LEU A 1 104 ? -4.860 2.544 -2.381 1.00 95.56 104 LEU A C 1
ATOM 838 O O . LEU A 1 104 ? -5.465 2.702 -1.322 1.00 95.56 104 LEU A O 1
ATOM 842 N N . GLU A 1 105 ? -4.615 3.550 -3.219 1.00 93.06 105 GLU A N 1
ATOM 843 C CA . GLU A 1 105 ? -5.106 4.915 -3.017 1.00 93.06 105 GLU A CA 1
ATOM 844 C C . GLU A 1 105 ? -6.637 4.953 -2.986 1.00 93.06 105 GLU A C 1
ATOM 846 O O . GLU A 1 105 ? -7.221 5.480 -2.041 1.00 93.06 105 GLU A O 1
ATOM 851 N N . GLU A 1 106 ? -7.302 4.322 -3.955 1.00 94.06 106 GLU A N 1
ATOM 852 C CA . GLU A 1 106 ? -8.760 4.261 -4.015 1.00 94.06 106 GLU A CA 1
ATOM 853 C C . GLU A 1 106 ? -9.353 3.584 -2.770 1.00 94.06 106 GLU A C 1
ATOM 855 O O . GLU A 1 106 ? -10.328 4.073 -2.190 1.00 94.06 106 GLU A O 1
ATOM 860 N N . ALA A 1 107 ? -8.750 2.482 -2.318 1.00 95.31 107 ALA A N 1
ATOM 861 C CA . ALA A 1 107 ? -9.165 1.796 -1.101 1.00 95.31 107 ALA A CA 1
ATOM 862 C C . ALA A 1 107 ? -8.983 2.676 0.146 1.00 95.31 107 ALA A C 1
ATOM 864 O O . ALA A 1 107 ? -9.880 2.742 0.988 1.00 95.31 107 ALA A O 1
ATOM 865 N N . LEU A 1 108 ? -7.864 3.404 0.244 1.00 92.88 108 LEU A N 1
ATOM 866 C CA . LEU A 1 108 ? -7.603 4.349 1.332 1.00 92.88 108 LEU A CA 1
ATOM 867 C C . LEU A 1 108 ? -8.577 5.533 1.320 1.00 92.88 108 LEU A C 1
ATOM 869 O O . LEU A 1 108 ? -9.051 5.931 2.382 1.00 92.88 108 LEU A O 1
ATOM 873 N N . CYS A 1 109 ? -8.929 6.064 0.149 1.00 90.81 109 CYS A N 1
ATOM 874 C CA . CYS A 1 109 ? -9.921 7.133 0.014 1.00 90.81 109 CYS A CA 1
ATOM 875 C C . CYS A 1 109 ? -11.333 6.685 0.418 1.00 90.81 109 CYS A C 1
ATOM 877 O O . CYS A 1 109 ? -12.118 7.496 0.908 1.00 90.81 109 CYS A O 1
ATOM 879 N N . LYS A 1 110 ? -11.664 5.401 0.238 1.00 92.06 110 LYS A N 1
ATOM 880 C CA . LYS A 1 110 ? -12.947 4.816 0.661 1.00 92.06 110 LYS A CA 1
ATOM 881 C C . LYS A 1 110 ? -12.997 4.480 2.154 1.00 92.06 110 LYS A C 1
ATOM 883 O O . LYS A 1 110 ? -14.088 4.251 2.680 1.00 92.06 110 LYS A O 1
ATOM 888 N N . CYS A 1 111 ? -11.859 4.460 2.854 1.00 93.19 111 CYS A N 1
ATOM 889 C CA . CYS A 1 111 ? -11.829 4.236 4.297 1.00 93.19 111 CYS A CA 1
ATOM 890 C C . CYS A 1 111 ? -12.600 5.348 5.031 1.00 93.19 111 CYS A C 1
ATOM 892 O O . CYS A 1 111 ? -12.276 6.528 4.872 1.00 93.19 111 CYS A O 1
ATOM 894 N N . PRO A 1 112 ? -13.559 5.015 5.917 1.00 92.94 112 PRO A N 1
ATOM 895 C CA . PRO A 1 112 ? -14.257 6.028 6.698 1.00 92.94 112 PRO A CA 1
ATOM 896 C C . PRO A 1 112 ? -13.274 6.875 7.531 1.00 92.94 112 PRO A C 1
ATOM 898 O O . PRO A 1 112 ? -12.446 6.302 8.251 1.00 92.94 112 PRO A O 1
ATOM 901 N N . PRO A 1 113 ? -13.385 8.220 7.543 1.00 91.50 113 PRO A N 1
ATOM 902 C CA . PRO A 1 113 ? -12.455 9.088 8.277 1.00 91.50 113 PRO A CA 1
ATOM 903 C C . PRO A 1 113 ? -12.333 8.753 9.772 1.00 91.50 113 PRO A C 1
ATOM 905 O O . PRO A 1 113 ? -11.254 8.845 10.362 1.00 91.50 113 PRO A O 1
ATOM 908 N N . VAL A 1 114 ? -13.432 8.304 10.387 1.00 91.44 114 VAL A N 1
ATOM 909 C CA . VAL A 1 114 ? -13.474 7.852 11.788 1.00 91.44 114 VAL A CA 1
ATOM 910 C C . VAL A 1 114 ? -12.590 6.619 12.013 1.00 91.44 114 VAL A C 1
ATOM 912 O O . VAL A 1 114 ? -11.894 6.539 13.026 1.00 91.44 114 VAL A O 1
ATOM 915 N N . VAL A 1 115 ? -12.573 5.674 11.066 1.00 92.06 115 VAL A N 1
ATOM 916 C CA . VAL A 1 115 ? -11.716 4.480 11.124 1.00 92.06 115 VAL A CA 1
ATOM 917 C C . VAL A 1 115 ? -10.253 4.876 10.976 1.00 92.06 115 VAL A C 1
ATOM 919 O O . VAL A 1 115 ? -9.431 4.444 11.784 1.00 92.06 115 VAL A O 1
ATOM 922 N N . MET A 1 116 ? -9.937 5.742 10.008 1.00 91.25 116 MET A N 1
ATOM 923 C CA . MET A 1 116 ? -8.576 6.246 9.785 1.00 91.25 116 MET A CA 1
ATOM 924 C C . MET A 1 116 ? -8.027 6.935 11.040 1.00 91.25 116 MET A C 1
ATOM 926 O O . MET A 1 116 ? -6.987 6.533 11.560 1.00 91.25 116 MET A O 1
ATOM 930 N N . THR A 1 117 ? -8.792 7.871 11.607 1.00 91.06 117 THR A N 1
ATOM 931 C CA . THR A 1 117 ? -8.418 8.615 12.823 1.00 91.06 117 THR A CA 1
ATOM 932 C C . THR A 1 117 ? -8.183 7.676 14.007 1.00 91.06 117 THR A C 1
ATOM 934 O O . THR A 1 117 ? -7.244 7.842 14.787 1.00 91.06 117 THR A O 1
ATOM 937 N N . ARG A 1 118 ? -9.036 6.657 14.163 1.00 91.25 118 ARG A N 1
ATOM 938 C CA . ARG A 1 118 ? -8.885 5.655 15.221 1.00 91.25 118 ARG A CA 1
ATOM 939 C C . ARG A 1 118 ? -7.638 4.795 15.018 1.00 91.25 118 ARG A C 1
ATOM 941 O O . ARG A 1 118 ? -6.923 4.545 15.986 1.00 91.25 118 ARG A O 1
ATOM 948 N N . CYS A 1 119 ? -7.356 4.370 13.787 1.00 92.00 119 CYS A N 1
ATOM 949 C CA . CYS A 1 119 ? -6.159 3.598 13.462 1.00 92.00 119 CYS A CA 1
ATOM 950 C C . CYS A 1 119 ? -4.877 4.373 13.774 1.00 92.00 119 CYS A C 1
ATOM 952 O O . CYS A 1 119 ? -3.933 3.785 14.302 1.00 92.00 119 CYS A O 1
ATOM 954 N N . GLU A 1 120 ? -4.853 5.677 13.499 1.00 90.06 120 GLU A N 1
ATOM 955 C CA . GLU A 1 120 ? -3.730 6.545 13.855 1.00 90.06 120 GLU A CA 1
ATOM 956 C C . GLU A 1 120 ? -3.554 6.650 15.371 1.00 90.06 120 GLU A C 1
ATOM 958 O O . GLU A 1 120 ? -2.484 6.323 15.883 1.00 90.06 120 GLU A O 1
ATOM 963 N N . LYS A 1 121 ? -4.620 7.000 16.104 1.00 89.56 121 LYS A N 1
ATOM 964 C CA . LYS A 1 121 ? -4.582 7.141 17.571 1.00 89.56 121 LYS A CA 1
ATOM 965 C C . LYS A 1 121 ? -4.184 5.855 18.294 1.00 89.56 121 LYS A C 1
ATOM 967 O O . LYS A 1 121 ? -3.525 5.908 19.324 1.00 89.56 121 LYS A O 1
ATOM 972 N N . GLN A 1 122 ? -4.586 4.699 17.769 1.00 89.00 122 GLN A N 1
ATOM 973 C CA . GLN A 1 122 ? -4.310 3.391 18.373 1.00 89.00 122 GLN A CA 1
ATOM 974 C C . GLN A 1 122 ? -3.003 2.760 17.874 1.00 89.00 122 GLN A C 1
ATOM 976 O O . GLN A 1 122 ? -2.707 1.613 18.200 1.00 89.00 122 GLN A O 1
ATOM 981 N N . GLY A 1 123 ? -2.214 3.480 17.070 1.00 88.56 123 GLY A N 1
ATOM 982 C CA . GLY A 1 123 ? -0.924 2.995 16.592 1.00 88.56 123 GLY A CA 1
ATOM 983 C C . GLY A 1 123 ? -1.027 1.740 15.721 1.00 88.56 123 GLY A C 1
ATOM 984 O O . GLY A 1 123 ? -0.167 0.862 15.829 1.00 88.56 123 GLY A O 1
ATOM 985 N N . CYS A 1 124 ? -2.062 1.660 14.876 1.00 93.12 124 CYS A N 1
ATOM 986 C CA . CYS A 1 124 ? -2.326 0.549 13.961 1.00 93.12 124 CYS A CA 1
ATOM 987 C C . CYS A 1 124 ? -1.062 0.131 13.192 1.00 93.12 124 CYS A C 1
ATOM 989 O O . CYS A 1 124 ? -0.384 0.959 12.577 1.00 93.12 124 CYS A O 1
ATOM 991 N N . LYS A 1 125 ? -0.762 -1.174 13.196 1.00 93.12 125 LYS A N 1
ATOM 992 C CA . LYS A 1 125 ? 0.441 -1.730 12.557 1.00 93.12 125 LYS A CA 1
ATOM 993 C C . LYS A 1 125 ? 0.440 -1.509 11.043 1.00 93.12 125 LYS A C 1
ATOM 995 O O . LYS A 1 125 ? 1.462 -1.106 10.498 1.00 93.12 125 LYS A O 1
ATOM 1000 N N . ILE A 1 126 ? -0.707 -1.699 10.387 1.00 95.06 126 ILE A N 1
ATOM 1001 C CA . ILE A 1 126 ? -0.860 -1.449 8.946 1.00 95.06 126 ILE A CA 1
ATOM 1002 C C . ILE A 1 126 ? -0.691 0.032 8.621 1.00 95.06 126 ILE A C 1
ATOM 1004 O O . ILE A 1 126 ? 0.044 0.368 7.700 1.00 95.06 126 ILE A O 1
ATOM 1008 N N . MET A 1 127 ? -1.293 0.926 9.412 1.00 94.12 127 MET A N 1
ATOM 1009 C CA . MET A 1 127 ? -1.120 2.368 9.216 1.00 94.12 127 MET A CA 1
ATOM 1010 C C . MET A 1 127 ? 0.356 2.772 9.326 1.00 94.12 127 MET A C 1
ATOM 1012 O O . MET A 1 127 ? 0.866 3.491 8.473 1.00 94.12 127 MET A O 1
ATOM 1016 N N . LYS A 1 128 ? 1.076 2.265 10.336 1.00 93.00 128 LYS A N 1
ATOM 1017 C CA . LYS A 1 128 ? 2.522 2.503 10.492 1.00 93.00 128 LYS A CA 1
ATOM 1018 C C . LYS A 1 128 ? 3.332 1.963 9.315 1.00 93.00 128 LYS A C 1
ATOM 1020 O O . LYS A 1 128 ? 4.249 2.636 8.849 1.00 93.00 128 LYS A O 1
ATOM 1025 N N . LEU A 1 129 ? 2.993 0.769 8.829 1.00 94.81 129 LEU A N 1
ATOM 1026 C CA . LEU A 1 129 ? 3.638 0.161 7.668 1.00 94.81 129 LEU A CA 1
ATOM 1027 C C . LEU A 1 129 ? 3.445 1.022 6.409 1.00 94.81 129 LEU A C 1
ATOM 1029 O O . LEU A 1 129 ? 4.421 1.301 5.717 1.00 94.81 129 LEU A O 1
ATOM 1033 N N . LEU A 1 130 ? 2.221 1.495 6.156 1.00 94.69 130 LEU A N 1
ATOM 1034 C CA . LEU A 1 130 ? 1.906 2.386 5.037 1.00 94.69 130 LEU A CA 1
ATOM 1035 C C . LEU A 1 130 ? 2.630 3.729 5.161 1.00 94.69 130 LEU A C 1
ATOM 1037 O O . LEU A 1 130 ? 3.297 4.139 4.217 1.00 94.69 130 LEU A O 1
ATOM 1041 N N . LYS A 1 131 ? 2.585 4.381 6.330 1.00 91.88 131 LYS A N 1
ATOM 1042 C CA . LYS A 1 131 ? 3.312 5.641 6.570 1.00 91.88 131 LYS A CA 1
ATOM 1043 C C . LYS A 1 131 ? 4.817 5.476 6.344 1.00 91.88 131 LYS A C 1
ATOM 1045 O O . LYS A 1 131 ? 5.417 6.284 5.647 1.00 91.88 131 LYS A O 1
ATOM 1050 N N . SER A 1 132 ? 5.417 4.392 6.839 1.00 92.38 132 SER A N 1
ATOM 1051 C CA . SER A 1 132 ? 6.823 4.053 6.566 1.00 92.38 132 SER A CA 1
ATOM 1052 C C . SER A 1 132 ? 7.096 3.876 5.071 1.00 92.38 132 SER A C 1
ATOM 1054 O O . SER A 1 132 ? 8.044 4.442 4.515 1.00 92.38 132 SER A O 1
ATOM 1056 N N . PHE A 1 133 ? 6.225 3.141 4.383 1.00 94.00 133 PHE A N 1
ATOM 1057 C CA . PHE A 1 133 ? 6.345 2.911 2.953 1.00 94.00 133 PHE A CA 1
ATOM 1058 C C . PHE A 1 133 ? 6.273 4.216 2.143 1.00 94.00 133 PHE A C 1
ATOM 1060 O O . PHE A 1 133 ? 7.139 4.434 1.296 1.00 94.00 133 PHE A O 1
ATOM 1067 N N . TYR A 1 134 ? 5.340 5.110 2.466 1.00 91.56 134 TYR A N 1
ATOM 1068 C CA . TYR A 1 134 ? 5.184 6.426 1.836 1.00 91.56 134 TYR A CA 1
ATOM 1069 C C . TYR A 1 134 ? 6.103 7.513 2.407 1.00 91.56 134 TYR A C 1
ATOM 1071 O O . TYR A 1 134 ? 5.989 8.662 2.009 1.00 91.56 134 TYR A O 1
ATOM 1079 N N . GLY A 1 135 ? 7.020 7.185 3.324 1.00 87.44 135 GLY A N 1
ATOM 1080 C CA . GLY A 1 135 ? 7.952 8.161 3.901 1.00 87.44 135 GLY A CA 1
ATOM 1081 C C . GLY A 1 135 ? 7.314 9.179 4.856 1.00 87.44 135 GLY A C 1
ATOM 1082 O O . GLY A 1 135 ? 8.002 10.086 5.303 1.00 87.44 135 GLY A O 1
ATOM 1083 N N . CYS A 1 136 ? 6.044 9.007 5.224 1.00 82.38 136 CYS A N 1
ATOM 1084 C CA . CYS A 1 136 ? 5.282 9.873 6.128 1.00 82.38 136 CYS A CA 1
ATOM 1085 C C . CYS A 1 136 ? 5.479 9.504 7.609 1.00 82.38 136 CYS A C 1
ATOM 1087 O O . CYS A 1 136 ? 4.520 9.510 8.382 1.00 82.38 136 CYS A O 1
ATOM 1089 N N . LEU A 1 137 ? 6.679 9.076 8.007 1.00 70.62 137 LEU A N 1
ATOM 1090 C CA . LEU A 1 137 ? 6.950 8.861 9.427 1.00 70.62 137 LEU A CA 1
ATOM 1091 C C . LEU A 1 137 ? 7.117 10.224 10.082 1.00 70.62 137 LEU A C 1
ATOM 1093 O O . LEU A 1 137 ? 7.979 10.994 9.663 1.00 70.62 137 LEU A O 1
ATOM 1097 N N . ASP A 1 138 ? 6.310 10.488 11.107 1.00 59.00 138 ASP A N 1
ATOM 1098 C CA . ASP A 1 138 ? 6.532 11.614 12.002 1.00 59.00 138 ASP A CA 1
ATOM 1099 C C . ASP A 1 138 ? 7.957 11.464 12.548 1.00 59.00 138 ASP A C 1
ATOM 1101 O O . ASP A 1 138 ? 8.256 10.549 13.323 1.00 59.00 138 ASP A O 1
ATOM 1105 N N . VAL A 1 139 ? 8.874 12.313 12.078 1.00 46.91 139 VAL A N 1
ATOM 1106 C CA . VAL A 1 139 ? 10.141 12.514 12.774 1.00 46.91 139 VAL A CA 1
ATOM 1107 C C . VAL A 1 139 ? 9.721 12.976 14.164 1.00 46.91 139 VAL A C 1
ATOM 1109 O O . VAL A 1 139 ? 8.947 13.933 14.236 1.00 46.91 139 VAL A O 1
ATOM 1112 N N . PRO A 1 140 ? 10.146 12.324 15.261 1.00 42.00 140 PRO A N 1
ATOM 1113 C CA . PRO A 1 140 ? 9.962 12.931 16.562 1.00 42.00 140 PRO A CA 1
ATOM 1114 C C . PRO A 1 140 ? 10.690 14.269 16.483 1.00 42.00 140 PRO A C 1
ATOM 1116 O O . PRO A 1 140 ? 11.920 14.312 16.418 1.00 42.00 140 PRO A O 1
ATOM 1119 N N . THR A 1 141 ? 9.933 15.360 16.395 1.00 38.25 141 THR A N 1
ATOM 1120 C CA . THR A 1 141 ? 10.431 16.673 16.754 1.00 38.25 141 THR A CA 1
ATOM 1121 C C . THR A 1 141 ? 10.867 16.506 18.195 1.00 38.25 141 THR A C 1
ATOM 1123 O O . THR A 1 141 ? 10.051 16.454 19.112 1.00 38.25 141 THR A O 1
ATOM 1126 N N . ASN A 1 142 ? 12.169 16.300 18.388 1.00 36.03 142 ASN A N 1
ATOM 1127 C CA . ASN A 1 142 ? 12.794 16.660 19.639 1.00 36.03 142 ASN A CA 1
ATOM 1128 C C . ASN A 1 142 ? 12.552 18.162 19.760 1.00 36.03 142 ASN A C 1
ATOM 1130 O O . ASN A 1 142 ? 13.346 18.965 19.271 1.00 36.03 142 ASN A O 1
ATOM 1134 N N . ASP A 1 143 ? 11.430 18.523 20.374 1.00 44.53 143 ASP A N 1
ATOM 1135 C CA . ASP A 1 143 ? 11.270 19.801 21.041 1.00 44.53 143 ASP A CA 1
ATOM 1136 C C . ASP A 1 143 ? 12.231 19.771 22.232 1.00 44.53 143 ASP A C 1
ATOM 1138 O O . ASP A 1 143 ? 11.862 19.529 23.381 1.00 44.53 143 ASP A O 1
ATOM 1142 N N . SER A 1 144 ? 13.516 19.921 21.918 1.00 38.34 144 SER A N 1
ATOM 1143 C CA . SER A 1 144 ? 14.521 20.315 22.883 1.00 38.34 144 SER A CA 1
ATOM 1144 C C . SER A 1 144 ? 14.268 21.790 23.173 1.00 38.34 144 SER A C 1
ATOM 1146 O O . SER A 1 144 ? 14.602 22.651 22.358 1.00 38.34 144 SER A O 1
ATOM 1148 N N . ILE A 1 145 ? 13.611 22.036 24.306 1.00 40.66 145 ILE A N 1
ATOM 1149 C CA . ILE A 1 145 ? 13.645 23.310 25.034 1.00 40.66 145 ILE A CA 1
ATOM 1150 C C . ILE A 1 145 ? 15.091 23.604 25.440 1.00 40.66 145 ILE A C 1
ATOM 1152 O O . ILE A 1 145 ? 15.776 22.647 25.875 1.00 40.66 145 ILE A O 1
#

pLDDT: mean 82.25, std 15.49, range [36.03, 95.94]

Radius of gyration: 16.67 Å; Cα contacts (8 Å, |Δi|>4): 151; chains: 1; bounding box: 38×41×46 Å

InterPro domains:
  IPR001683 Phox homology [PS50195] (1-145)
  IPR036871 PX domain superfamily [G3DSA:3.30.1520.10] (3-122)
  IPR036871 PX domain superfamily [SSF64268] (7-114)

Sequence (145 aa):
MLATRKVASHTDYAIRVQTDRYGGEDLVYRRFSAFLQLQQLARRHFEEHATCCGGDKSCLLASCLERVFVDTEFPVMQGRFLGKNSKTVVRERVLFLNAFLLELEEALCKCPPVVMTRCEKQGCKIMKLLKSFYGCLDVPTNDSI

Mean predicted aligned error: 7.89 Å

Nearest PDB structures (foldseek):
  4oxw-assembly1_A  TM=7.022E-01  e=1.037E-02  synthetic construct
  9b8k-assembly1_A  TM=3.312E-01  e=7.318E+00  Homo sapiens
  7lt3-assembly1_H  TM=1.871E-01  e=2.526E+00  Homo sapiens
  7r0t-assembly1_A  TM=2.166E-01  e=7.318E+00  Thermus phage TSP4
  2qm4-assembly2_D  TM=1.771E-01  e=8.737E+00  Homo sapiens

Solvent-accessible surface area (backbone atoms only — not comparable to full-atom values): 8609 Å² total; per-residue (Å²): 132,71,46,76,47,78,55,90,98,43,62,28,38,32,42,81,39,78,76,47,97,88,68,44,70,44,79,42,74,40,40,68,67,54,55,52,49,49,38,53,54,53,26,49,42,48,78,68,47,41,62,54,48,38,59,100,36,41,38,74,56,41,92,50,45,36,61,64,36,64,71,52,78,75,79,79,65,76,52,98,85,54,80,63,88,40,74,65,57,49,51,54,46,49,54,52,52,48,52,55,51,50,54,48,49,53,32,57,70,67,45,54,68,68,58,54,53,48,30,62,76,52,63,17,61,66,58,52,51,48,28,54,72,63,63,63,58,80,71,81,76,77,80,75,125

Secondary structure (DSSP, 8-state):
--EEEEETTEEEEEEEEE-STT--EEEEEEEHHHHHHHHHHHHHHHHTT-EEEETTEEPTTHHHHHHHHHT-----TTSTT--S--HHHHHHHHHHHHHHHHHHHHHHHHS-HHHHHHHHHTT-HHHHHHHHHTT----------

Foldseek 3Di:
DWDWDDDPQFIWTWDWDQDDPVRDTDTDTHGPVLVVVLLVVLQCLLVVQPDFLVVVGRQLLCVQCNCLSNVDDDDPCVDPPRPHPDPVVVVVCNVSVVVSVVSNVVSVVPPDPVSVVSCVVRVPPNVVSVCVSVVVDPPPPPPPD